Protein AF-A0A4R2BWU0-F1 (afdb_monomer_lite)

Radius of gyration: 15.82 Å; chains: 1; bounding box: 40×35×42 Å

Secondary structure (DSSP, 8-state):
-TT-S--SEEE-TT----S-EEEEEES-EEEEEPPSSTT--SPEEEEEEETT-SSEEEEEEEEEETTTEEEEEEEEESPPTTTTTT-S-EE-EEPTTHHHHHH-TTS-HHHH--PPPTTSEEEEE--

pLDDT: mean 94.09, std 7.73, range [53.44, 98.75]

Sequence (127 aa):
GPSKKPVYNFRSEGREFASNRALILSDGFYEFTDPTEKGKKRKDKWLFRKVGEPVFAIAGIWRETEEVGEAFTMLTMEPGPDIAPYHDRQIVILEREAWADWLDPSVSAKTLIKPLPAGSLSAEQVG

Foldseek 3Di:
DVVPDDDQEDECPPDWDLDQKDWDKDQWDKFWDCDPDPPDPGTWIKIKGFPPDSMWTFIKGWDADPVPGIDMHFYKYAEDPVCVVGDRIDTQIFDPVCNVVRNHSVRTVVVGRDYDHPPRMDMDGDD

InterPro domains:
  IPR003738 SOS response associated peptidase (SRAP) [PF02586] (16-126)
  IPR003738 SOS response associated peptidase (SRAP) [PTHR13604] (15-126)
  IPR036590 SOS response associated peptidase-like [G3DSA:3.90.1680.10] (2-127)
  IPR036590 SOS response associated peptidase-like [SSF143081] (4-126)

Organism: Shinella granuli (NCBI:txid323621)

Structure (mmCIF, N/CA/C/O backbone):
data_AF-A0A4R2BWU0-F1
#
_entry.id   AF-A0A4R2BWU0-F1
#
loop_
_atom_site.group_PDB
_atom_site.id
_atom_site.type_symbol
_atom_site.label_atom_id
_atom_site.label_alt_id
_atom_site.label_comp_id
_atom_site.label_asym_id
_atom_site.label_entity_id
_atom_site.label_seq_id
_atom_site.pdbx_PDB_ins_code
_atom_site.Cartn_x
_atom_site.Cartn_y
_atom_site.Cartn_z
_atom_site.occupancy
_atom_site.B_iso_or_equiv
_atom_site.auth_seq_id
_atom_site.auth_comp_id
_atom_site.auth_asym_id
_atom_site.auth_atom_id
_atom_site.pdbx_PDB_model_num
ATOM 1 N N . GLY A 1 1 ? 7.943 15.212 -7.386 1.00 53.44 1 GLY A N 1
ATOM 2 C CA . GLY A 1 1 ? 6.736 15.894 -7.902 1.00 53.44 1 GLY A CA 1
ATOM 3 C C . GLY A 1 1 ? 7.088 17.265 -8.462 1.00 53.44 1 GLY A C 1
ATOM 4 O O . GLY A 1 1 ? 8.275 17.572 -8.516 1.00 53.44 1 GLY A O 1
ATOM 5 N N . PRO A 1 2 ? 6.097 18.092 -8.842 1.00 58.12 2 PRO A N 1
ATOM 6 C CA . PRO A 1 2 ? 6.308 19.434 -9.413 1.00 58.12 2 PRO A CA 1
ATOM 7 C C . PRO A 1 2 ? 7.151 20.362 -8.526 1.00 58.12 2 PRO A C 1
ATOM 9 O O . PRO A 1 2 ? 7.869 21.218 -9.021 1.00 58.12 2 PRO A O 1
ATOM 12 N N . SER A 1 3 ? 7.110 20.152 -7.208 1.00 66.94 3 SER A N 1
ATOM 13 C CA . SER A 1 3 ? 7.863 20.921 -6.212 1.00 66.94 3 SER A CA 1
ATOM 14 C C . SER A 1 3 ? 9.290 20.416 -5.957 1.00 66.94 3 SER A C 1
ATOM 16 O O . SER A 1 3 ? 9.925 20.901 -5.025 1.00 66.94 3 SER A O 1
ATOM 18 N N . LYS A 1 4 ? 9.770 19.405 -6.702 1.00 65.00 4 LYS A N 1
ATOM 19 C CA . LYS A 1 4 ? 11.019 18.635 -6.487 1.00 65.00 4 LYS A CA 1
ATOM 20 C C . LYS A 1 4 ? 11.184 17.946 -5.122 1.00 65.00 4 LYS A C 1
ATOM 22 O O . LYS A 1 4 ? 11.954 16.997 -5.028 1.00 65.00 4 LYS A O 1
ATOM 27 N N . LYS A 1 5 ? 10.393 18.314 -4.112 1.00 68.88 5 LYS A N 1
ATOM 28 C CA . LYS A 1 5 ? 10.394 17.695 -2.784 1.00 68.88 5 LYS A CA 1
ATOM 29 C C . LYS A 1 5 ? 10.057 16.197 -2.850 1.00 68.88 5 LYS A C 1
ATOM 31 O O . LYS A 1 5 ? 9.239 15.795 -3.696 1.00 68.88 5 LYS A O 1
ATOM 36 N N . PRO A 1 6 ? 10.643 15.386 -1.950 1.00 70.69 6 PRO A N 1
ATOM 37 C CA . PRO A 1 6 ? 10.207 14.017 -1.718 1.00 70.69 6 PRO A CA 1
ATOM 38 C C . PRO A 1 6 ? 8.713 13.982 -1.416 1.00 70.69 6 PRO A C 1
ATOM 40 O O . PRO A 1 6 ? 8.184 14.848 -0.717 1.00 70.69 6 PRO A O 1
ATOM 43 N N . VAL A 1 7 ? 8.031 12.987 -1.967 1.00 82.25 7 VAL A N 1
ATOM 44 C CA . VAL A 1 7 ? 6.617 12.744 -1.693 1.00 82.25 7 VAL A CA 1
ATOM 45 C C . VAL A 1 7 ? 6.525 11.335 -1.143 1.00 82.25 7 VAL A C 1
ATOM 47 O O . VAL A 1 7 ? 7.054 10.415 -1.756 1.00 82.25 7 VAL A O 1
ATOM 50 N N . TYR A 1 8 ? 5.871 11.160 -0.002 1.00 84.25 8 TYR A N 1
ATOM 51 C CA . TYR A 1 8 ? 5.723 9.844 0.621 1.00 84.25 8 TYR A CA 1
ATOM 52 C C . TYR A 1 8 ? 4.609 9.003 -0.032 1.00 84.25 8 TYR A C 1
ATOM 54 O O . TYR A 1 8 ? 4.736 7.785 -0.067 1.00 84.25 8 TYR A O 1
ATOM 62 N N . ASN A 1 9 ? 3.585 9.648 -0.614 1.00 91.69 9 ASN A N 1
ATOM 63 C CA . ASN A 1 9 ? 2.488 9.011 -1.353 1.00 91.69 9 ASN A CA 1
ATOM 64 C C . ASN A 1 9 ? 2.357 9.560 -2.781 1.00 91.69 9 ASN A C 1
ATOM 66 O O . ASN A 1 9 ? 2.281 10.772 -2.988 1.00 91.69 9 ASN A O 1
ATOM 70 N N . PHE A 1 10 ? 2.244 8.677 -3.769 1.00 94.12 10 PHE A N 1
ATOM 71 C CA . PHE A 1 10 ? 2.111 9.033 -5.179 1.00 94.12 10 PHE A CA 1
ATOM 72 C C . PHE A 1 10 ? 0.825 8.453 -5.785 1.00 94.12 10 PH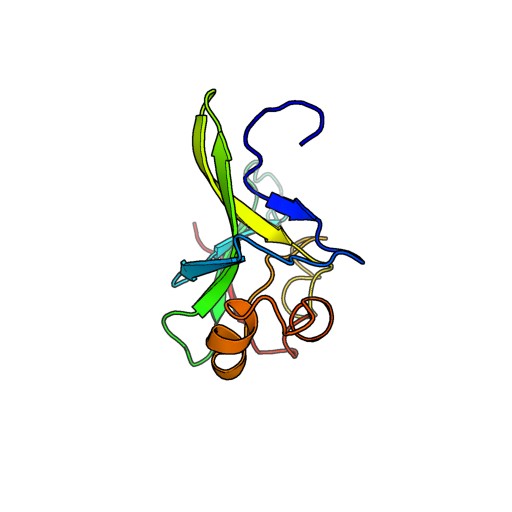E A C 1
ATOM 74 O O . PHE A 1 10 ? 0.518 7.273 -5.629 1.00 94.12 10 PHE A O 1
ATOM 81 N N . ARG A 1 11 ? 0.043 9.292 -6.474 1.00 95.19 11 ARG A N 1
ATOM 82 C CA . ARG A 1 11 ? -1.225 8.904 -7.118 1.00 95.19 11 ARG A CA 1
ATOM 83 C C . ARG A 1 11 ? -0.970 8.093 -8.388 1.00 95.19 11 ARG A C 1
ATOM 85 O O . ARG A 1 11 ? -0.236 8.555 -9.267 1.00 95.19 11 ARG A O 1
ATOM 92 N N . SER A 1 12 ? -1.560 6.904 -8.480 1.00 95.69 12 SER A N 1
ATOM 93 C CA . SER A 1 12 ? -1.250 5.919 -9.524 1.00 95.69 12 SER A CA 1
ATOM 94 C C . SER A 1 12 ? -2.235 5.871 -10.699 1.00 95.69 12 SER A C 1
ATOM 96 O O . SER A 1 12 ? -1.962 5.189 -11.686 1.00 95.69 12 SER A O 1
ATOM 98 N N . GLU A 1 13 ? -3.344 6.612 -10.649 1.00 92.38 13 GLU A N 1
ATOM 99 C CA . GLU A 1 13 ? -4.453 6.471 -11.600 1.00 92.38 13 GLU A CA 1
ATOM 100 C C . GLU A 1 13 ? -4.010 6.677 -13.055 1.00 92.38 13 GLU A C 1
ATOM 102 O O . GLU A 1 13 ? -3.423 7.700 -13.412 1.00 92.38 13 GLU A O 1
ATOM 107 N N . GLY A 1 14 ? -4.300 5.689 -13.907 1.00 89.44 14 GLY A N 1
ATOM 108 C CA . GLY A 1 14 ? -4.005 5.733 -15.342 1.00 89.44 14 GLY A CA 1
ATOM 109 C C . GLY A 1 14 ? -2.516 5.669 -15.704 1.00 89.44 14 GLY A C 1
ATOM 110 O O . GLY A 1 14 ? -2.186 5.750 -16.890 1.00 89.44 14 GLY A O 1
ATOM 111 N N . ARG A 1 15 ? -1.618 5.506 -14.725 1.00 93.94 15 ARG A N 1
ATOM 112 C CA . ARG A 1 15 ? -0.169 5.511 -14.943 1.00 93.94 15 ARG A CA 1
ATOM 113 C C . ARG A 1 15 ? 0.372 4.121 -15.242 1.00 93.94 15 ARG A C 1
ATOM 115 O O . ARG A 1 15 ? -0.173 3.110 -14.815 1.00 93.94 15 ARG A O 1
ATOM 122 N N . GLU A 1 16 ? 1.485 4.115 -15.959 1.00 94.75 16 GLU A N 1
ATOM 123 C CA . GLU A 1 16 ? 2.400 2.982 -16.028 1.00 94.75 16 GLU A CA 1
ATOM 124 C C . GLU A 1 16 ? 3.664 3.311 -15.233 1.00 94.75 16 GLU A C 1
ATOM 126 O O . GLU A 1 16 ? 4.004 4.483 -15.041 1.00 94.75 16 GLU A O 1
ATOM 131 N N . PHE A 1 17 ? 4.366 2.268 -14.798 1.00 94.81 17 PHE A N 1
ATOM 132 C CA . PHE A 1 17 ? 5.611 2.370 -14.040 1.00 94.81 17 PHE A CA 1
ATOM 133 C C . PHE A 1 17 ? 6.663 1.459 -14.680 1.00 94.81 17 PHE A C 1
ATOM 135 O O . PHE A 1 17 ? 6.946 0.366 -14.200 1.00 94.81 17 PHE A O 1
ATOM 142 N N . ALA A 1 18 ? 7.213 1.911 -15.809 1.00 89.88 18 ALA A N 1
ATOM 143 C CA . ALA A 1 18 ? 8.113 1.121 -16.657 1.00 89.88 18 ALA A CA 1
ATOM 144 C C . ALA A 1 18 ? 9.533 0.933 -16.084 1.00 89.88 18 ALA A C 1
ATOM 146 O O . ALA A 1 18 ? 10.360 0.258 -16.690 1.00 89.88 18 ALA A O 1
ATOM 147 N N . SER A 1 19 ? 9.846 1.544 -14.942 1.00 90.12 19 SER A N 1
ATOM 148 C CA . SER A 1 19 ? 11.125 1.381 -14.252 1.00 90.12 19 SER A CA 1
ATOM 149 C C . SER A 1 19 ? 10.989 1.685 -12.761 1.00 90.12 19 SER A C 1
ATOM 151 O O . SER A 1 19 ? 10.002 2.277 -12.316 1.00 90.12 19 SER A O 1
ATOM 153 N N . ASN A 1 20 ? 12.002 1.272 -11.996 1.00 95.38 20 ASN A N 1
ATOM 154 C CA . ASN A 1 20 ? 12.176 1.576 -10.575 1.00 95.38 20 ASN A CA 1
ATOM 155 C C . ASN A 1 20 ? 10.990 1.181 -9.680 1.00 95.38 20 ASN A C 1
ATOM 157 O O . ASN A 1 20 ? 10.679 1.875 -8.710 1.00 95.38 20 ASN A O 1
ATOM 161 N N . ARG A 1 21 ? 10.321 0.068 -9.996 1.00 97.88 21 ARG A N 1
ATOM 162 C CA . ARG A 1 21 ? 9.319 -0.539 -9.114 1.00 97.88 21 ARG A CA 1
ATOM 163 C C . ARG A 1 21 ? 10.005 -1.189 -7.911 1.00 97.88 21 ARG A C 1
ATOM 165 O O . ARG A 1 21 ? 11.091 -1.747 -8.033 1.00 97.88 21 ARG A O 1
ATOM 172 N N . ALA A 1 22 ? 9.380 -1.074 -6.746 1.00 98.00 22 ALA A N 1
ATOM 173 C CA . ALA A 1 22 ? 9.860 -1.621 -5.481 1.00 98.00 22 ALA A CA 1
ATOM 174 C C . ALA A 1 22 ? 8.698 -2.190 -4.658 1.00 98.00 22 ALA A C 1
ATOM 176 O O . ALA A 1 22 ? 7.562 -1.726 -4.769 1.00 98.00 22 ALA A O 1
ATOM 177 N N . LEU A 1 23 ? 8.998 -3.171 -3.809 1.00 98.56 23 LEU A N 1
ATOM 178 C CA . LEU A 1 23 ? 8.078 -3.682 -2.795 1.00 98.56 23 LEU A CA 1
ATOM 179 C C . LEU A 1 23 ? 8.423 -3.036 -1.455 1.00 98.56 23 LEU A C 1
ATOM 181 O O . LEU A 1 23 ? 9.561 -3.123 -0.998 1.00 98.56 23 LEU A O 1
ATOM 185 N N . ILE A 1 24 ? 7.441 -2.408 -0.819 1.00 98.50 24 ILE A N 1
ATOM 186 C CA . ILE A 1 24 ? 7.585 -1.855 0.529 1.00 98.50 24 ILE A CA 1
ATOM 187 C C . ILE A 1 24 ? 6.880 -2.823 1.476 1.00 98.50 24 ILE A C 1
ATOM 189 O O . ILE A 1 24 ? 5.653 -2.920 1.469 1.00 98.50 24 ILE A O 1
ATOM 193 N N . LEU A 1 25 ? 7.661 -3.587 2.236 1.00 98.44 25 LEU A N 1
ATOM 194 C CA . LEU A 1 25 ? 7.136 -4.606 3.143 1.00 98.44 25 LEU A CA 1
ATOM 195 C C . LEU A 1 25 ? 6.641 -3.977 4.445 1.00 98.44 25 LEU A C 1
ATOM 197 O O . LEU A 1 25 ? 7.288 -3.091 5.004 1.00 98.44 25 LEU A O 1
ATOM 201 N N . SER A 1 26 ? 5.498 -4.454 4.927 1.00 98.19 26 SER A N 1
ATOM 202 C CA . SER A 1 26 ? 4.862 -3.961 6.145 1.00 98.19 26 SER A CA 1
ATOM 203 C C . SER A 1 26 ? 4.033 -5.059 6.813 1.00 98.19 26 SER A C 1
ATOM 205 O O . SER A 1 26 ? 3.541 -5.969 6.145 1.00 98.19 26 SER A O 1
ATOM 207 N N . ASP A 1 27 ? 3.883 -4.968 8.132 1.00 98.31 27 ASP A N 1
ATOM 208 C CA . ASP A 1 27 ? 2.986 -5.787 8.955 1.00 98.31 27 ASP A CA 1
ATOM 209 C C . ASP A 1 27 ? 1.668 -5.065 9.298 1.00 98.31 27 ASP A C 1
ATOM 211 O O . ASP A 1 27 ? 0.733 -5.670 9.828 1.00 98.31 27 ASP A O 1
ATOM 215 N N . GLY A 1 28 ? 1.564 -3.776 8.966 1.00 98.19 28 GLY A N 1
ATOM 216 C CA . GLY A 1 28 ? 0.377 -2.970 9.181 1.00 98.19 28 GLY A CA 1
ATOM 217 C C . GLY A 1 28 ? 0.570 -1.493 8.852 1.00 98.19 28 GLY A C 1
ATOM 218 O O . GLY A 1 28 ? 1.678 -0.959 8.816 1.00 98.19 28 GLY A O 1
ATOM 219 N N . PHE A 1 29 ? -0.543 -0.805 8.630 1.00 98.19 29 PHE A N 1
ATOM 220 C CA . PHE A 1 29 ? -0.568 0.629 8.354 1.00 98.19 29 PHE A CA 1
ATOM 221 C C . PHE A 1 29 ? -1.676 1.308 9.149 1.00 98.19 29 PHE A C 1
ATOM 223 O O . PHE A 1 29 ? -2.582 0.651 9.659 1.00 98.19 29 PHE A O 1
ATOM 230 N N . TYR A 1 30 ? -1.580 2.628 9.283 1.00 97.75 30 TYR A N 1
ATOM 231 C CA . TYR A 1 30 ? -2.523 3.397 10.079 1.00 97.75 30 TYR A CA 1
ATOM 232 C C . TYR A 1 30 ? -3.350 4.336 9.220 1.00 97.75 30 TYR A C 1
ATOM 234 O O . TYR A 1 30 ? -2.786 5.051 8.396 1.00 97.75 30 TYR A O 1
ATOM 242 N N . GLU A 1 31 ? -4.644 4.404 9.513 1.00 97.62 31 GLU A N 1
ATOM 243 C CA . GLU A 1 31 ? -5.535 5.452 9.021 1.00 97.62 31 GLU A CA 1
ATOM 244 C C . GLU A 1 31 ? -6.231 6.158 10.184 1.00 97.62 31 GLU A C 1
ATOM 246 O O . GLU A 1 31 ? -6.265 5.662 11.317 1.00 97.62 31 GLU A O 1
ATOM 251 N N . PHE A 1 32 ? -6.742 7.359 9.915 1.00 96.56 32 PHE A N 1
ATOM 252 C CA . PHE A 1 32 ? -7.294 8.228 10.947 1.00 96.56 32 PHE A CA 1
ATOM 253 C C . PHE A 1 32 ? -8.651 8.796 10.554 1.00 96.56 32 PHE A C 1
ATOM 255 O O . PHE A 1 32 ? -8.747 9.550 9.585 1.00 96.56 32 PHE A O 1
ATOM 262 N N . THR A 1 33 ? -9.662 8.543 11.380 1.00 96.44 33 THR A N 1
ATOM 263 C CA . THR A 1 33 ? -11.001 9.118 11.220 1.00 96.44 33 THR A CA 1
ATOM 264 C C . THR A 1 33 ? -11.221 10.272 12.184 1.00 96.44 33 THR A C 1
ATOM 266 O O . THR A 1 33 ? -10.460 10.480 13.139 1.00 96.44 33 THR A O 1
ATOM 269 N N . ASP A 1 34 ? -12.284 11.034 11.949 1.00 94.56 34 ASP A N 1
ATOM 270 C CA . ASP A 1 34 ? -12.756 11.971 12.957 1.00 94.56 34 ASP A CA 1
ATOM 271 C C . ASP A 1 34 ? -13.144 11.221 14.246 1.00 94.56 34 ASP A C 1
ATOM 273 O O . ASP A 1 34 ? -13.557 10.059 14.176 1.00 94.56 34 ASP A O 1
ATOM 277 N N . PRO A 1 35 ? -12.970 11.853 15.421 1.00 91.62 35 PRO A N 1
ATOM 278 C CA . PRO A 1 35 ? -13.274 11.222 16.698 1.00 91.62 35 PRO A CA 1
ATOM 279 C C . PRO A 1 35 ? -14.764 10.879 16.819 1.00 91.62 35 PRO A C 1
ATOM 281 O O . PRO A 1 35 ? -15.616 11.748 16.622 1.00 91.62 35 PRO A O 1
ATOM 284 N N . THR A 1 36 ? -15.088 9.652 17.224 1.00 88.00 36 THR A N 1
ATOM 285 C CA . THR A 1 36 ? -16.477 9.232 17.484 1.00 88.00 36 THR A CA 1
ATOM 286 C C . THR A 1 36 ? -17.001 9.731 18.832 1.00 88.00 36 THR A C 1
ATOM 288 O O . THR A 1 36 ? -18.202 9.940 19.009 1.00 88.00 36 THR A O 1
ATOM 291 N N . GLU A 1 37 ? -16.109 9.947 19.800 1.00 87.88 37 GLU A N 1
ATOM 292 C CA . GLU A 1 37 ? -16.447 10.445 21.134 1.00 87.88 37 GLU A CA 1
ATOM 293 C C . GLU A 1 37 ? -16.618 11.971 21.154 1.00 87.88 37 GLU A C 1
ATOM 295 O O . GLU A 1 37 ? -15.720 12.735 20.784 1.00 87.88 37 GLU A O 1
ATOM 300 N N . LYS A 1 38 ? -17.762 12.445 21.666 1.00 86.50 38 LYS A N 1
ATOM 301 C CA . LYS A 1 38 ? -18.020 13.884 21.813 1.00 86.50 38 LYS A CA 1
ATOM 302 C C . LYS A 1 38 ? -16.998 14.529 22.751 1.00 86.50 38 LYS A C 1
ATOM 304 O O . LYS A 1 38 ? -16.870 14.144 23.907 1.00 86.50 38 LYS A O 1
ATOM 309 N N . GLY A 1 39 ? -16.326 15.569 22.261 1.00 87.62 39 GLY A N 1
ATOM 310 C CA . GLY A 1 39 ? -15.339 16.340 23.025 1.00 87.62 39 GLY A CA 1
ATOM 311 C C . GLY A 1 39 ? -13.899 15.835 22.901 1.00 87.62 39 GLY A C 1
ATOM 312 O O . GLY A 1 39 ? -12.977 16.541 23.319 1.00 87.62 39 GLY A O 1
ATOM 313 N N . LYS A 1 40 ? -13.673 14.674 22.271 1.00 89.56 40 LYS A N 1
ATOM 314 C CA . LYS A 1 40 ? -12.327 14.196 21.944 1.00 89.56 40 LYS A CA 1
ATOM 315 C C . LYS A 1 40 ? -11.729 15.069 20.836 1.00 89.56 40 LYS A C 1
ATOM 317 O O . LYS A 1 40 ? -12.329 15.261 19.786 1.00 89.56 40 LYS A O 1
ATOM 322 N N . LYS A 1 41 ? -10.535 15.628 21.076 1.00 88.12 41 LYS A N 1
ATOM 323 C CA . LYS A 1 41 ? -9.830 16.496 20.105 1.00 88.12 41 LYS A CA 1
ATOM 324 C C . LYS A 1 41 ? -8.964 15.723 19.110 1.00 88.12 41 LYS A C 1
ATOM 326 O O . LYS A 1 41 ? -8.657 16.234 18.038 1.00 88.12 41 LYS A O 1
ATOM 331 N N . ARG A 1 42 ? -8.496 14.534 19.492 1.00 93.00 42 ARG A N 1
ATOM 332 C CA . ARG A 1 42 ? -7.568 13.734 18.687 1.00 93.00 42 ARG A CA 1
ATOM 333 C C . ARG A 1 42 ? -8.348 12.752 17.822 1.00 93.00 42 ARG A C 1
ATOM 335 O O . ARG A 1 42 ? -9.227 12.080 18.347 1.00 93.00 42 ARG A O 1
ATOM 342 N N . LYS A 1 43 ? -7.963 12.647 16.547 1.00 95.00 43 LYS A N 1
ATOM 343 C CA . LYS A 1 43 ? -8.484 11.652 15.603 1.00 95.00 43 LYS A CA 1
ATOM 344 C C . LYS A 1 43 ? -8.422 10.234 16.167 1.00 95.00 43 LYS A C 1
ATOM 346 O O . LYS A 1 43 ? -7.465 9.894 16.871 1.00 95.00 43 LYS A O 1
ATOM 351 N N . ASP A 1 44 ? -9.404 9.425 15.797 1.00 95.81 44 ASP A N 1
ATOM 352 C CA . ASP A 1 44 ? -9.379 7.995 16.072 1.00 95.81 44 ASP A CA 1
ATOM 353 C C . ASP A 1 44 ? -8.372 7.328 15.147 1.00 95.81 44 ASP A C 1
ATOM 355 O O . ASP A 1 44 ? -8.343 7.590 13.946 1.00 95.81 44 ASP A O 1
ATOM 359 N N . LYS A 1 45 ? -7.494 6.521 15.738 1.00 97.25 45 LYS A N 1
ATOM 360 C CA . LYS A 1 45 ? -6.395 5.863 15.043 1.00 97.25 45 LYS A CA 1
ATOM 361 C C . LYS A 1 45 ? -6.754 4.400 14.839 1.00 97.25 45 LYS A C 1
ATOM 363 O O . LYS A 1 45 ? -7.072 3.701 15.796 1.00 97.25 45 LYS A O 1
ATOM 368 N N . TRP A 1 46 ? -6.645 3.946 13.601 1.00 98.38 46 TRP A N 1
ATOM 369 C CA . TRP A 1 46 ? -6.989 2.594 13.189 1.00 98.38 46 TRP A CA 1
ATOM 370 C C . TRP A 1 46 ? -5.757 1.907 12.633 1.00 98.38 46 TRP A C 1
ATOM 372 O O . TRP A 1 46 ? -5.065 2.478 11.795 1.00 98.38 46 TRP A O 1
ATOM 382 N N . LEU A 1 47 ? -5.464 0.706 13.118 1.00 98.62 47 LEU A N 1
ATOM 383 C CA . LEU A 1 47 ? -4.413 -0.162 12.617 1.00 98.62 47 LEU A CA 1
ATOM 384 C C . LEU A 1 47 ? -5.023 -1.203 11.684 1.00 98.62 47 LEU A C 1
ATOM 386 O O . LEU A 1 47 ? -5.850 -2.012 12.101 1.00 98.62 47 LEU A O 1
ATOM 390 N N . PHE A 1 48 ? -4.579 -1.183 10.435 1.00 98.69 48 PHE A N 1
ATOM 391 C CA . PHE A 1 48 ? -4.949 -2.145 9.413 1.00 98.69 48 PHE A CA 1
ATOM 392 C C . PHE A 1 48 ? -3.866 -3.197 9.245 1.00 98.69 48 PHE A C 1
ATOM 394 O O . PHE A 1 48 ? -2.679 -2.872 9.182 1.00 98.69 48 PHE A O 1
ATOM 401 N N . ARG A 1 49 ? -4.285 -4.457 9.125 1.00 98.62 49 ARG A N 1
ATOM 402 C CA . ARG A 1 49 ? -3.419 -5.604 8.811 1.00 98.62 49 ARG A CA 1
ATOM 403 C C . ARG A 1 49 ? -4.066 -6.468 7.736 1.00 98.62 49 ARG A C 1
ATOM 405 O O . ARG A 1 49 ? -5.294 -6.506 7.647 1.00 98.62 49 ARG A O 1
ATOM 412 N N . LYS A 1 50 ? -3.255 -7.170 6.938 1.00 98.25 50 LYS A N 1
ATOM 413 C CA . LYS A 1 50 ? -3.766 -8.135 5.955 1.00 98.25 50 LYS A CA 1
ATOM 414 C C . LYS A 1 50 ? -4.209 -9.410 6.668 1.00 98.25 50 LYS A C 1
ATOM 416 O O . LYS A 1 50 ? -3.469 -9.981 7.467 1.00 98.25 50 LYS A O 1
ATOM 421 N N . VAL A 1 51 ? -5.434 -9.850 6.401 1.00 98.31 51 VAL A N 1
ATOM 422 C CA . VAL A 1 51 ? -5.987 -11.060 7.016 1.00 98.31 51 VAL A CA 1
ATOM 423 C C . VAL A 1 51 ? -5.219 -12.280 6.511 1.00 98.31 51 VAL A C 1
ATOM 425 O O . VAL A 1 51 ? -5.019 -12.445 5.311 1.00 98.31 51 VAL A O 1
ATOM 428 N N . GLY A 1 52 ? -4.774 -13.133 7.435 1.00 97.56 52 GLY A N 1
ATOM 429 C CA . GLY A 1 52 ? -4.046 -14.365 7.112 1.00 97.56 52 GLY A CA 1
ATOM 430 C C . GLY A 1 52 ? -2.585 -14.173 6.691 1.00 97.56 52 GLY A C 1
ATOM 431 O O . GLY A 1 52 ? -1.894 -15.168 6.488 1.00 97.56 52 GLY A O 1
ATOM 432 N N . GLU A 1 53 ? -2.084 -12.935 6.610 1.00 97.38 53 GLU A N 1
ATOM 433 C CA . GLU A 1 53 ? -0.711 -12.646 6.188 1.00 97.38 53 GLU A CA 1
ATOM 434 C C . GLU A 1 53 ? -0.015 -11.672 7.151 1.00 97.38 53 GLU A C 1
ATOM 436 O O . GLU A 1 53 ? -0.362 -10.492 7.182 1.00 97.38 53 GLU A O 1
ATOM 441 N N . PRO A 1 54 ? 1.004 -12.120 7.915 1.00 96.88 54 PRO A N 1
ATOM 442 C CA . PRO A 1 54 ? 1.691 -11.262 8.884 1.00 96.88 54 PRO A CA 1
ATOM 443 C C . PRO A 1 54 ? 2.541 -10.165 8.227 1.00 96.88 54 PRO A C 1
ATOM 445 O O . PRO A 1 54 ? 2.886 -9.192 8.886 1.00 96.88 54 PRO A O 1
ATOM 448 N N . VAL A 1 55 ? 2.894 -10.328 6.948 1.00 98.25 55 VAL A N 1
ATOM 449 C CA . VAL A 1 55 ? 3.627 -9.340 6.151 1.00 98.25 55 VAL A CA 1
ATOM 450 C C . VAL A 1 55 ? 3.020 -9.280 4.757 1.00 98.25 55 VAL A C 1
ATOM 452 O O . VAL A 1 55 ? 2.895 -10.311 4.092 1.00 98.25 55 VAL A O 1
ATOM 455 N N . PHE A 1 56 ? 2.718 -8.073 4.291 1.00 98.56 56 PHE A N 1
ATOM 456 C CA . PHE A 1 56 ? 2.248 -7.788 2.937 1.00 98.56 56 PHE A CA 1
ATOM 457 C C . PHE A 1 56 ? 3.165 -6.772 2.245 1.00 98.56 56 PHE A C 1
ATOM 459 O O . PHE A 1 56 ? 4.025 -6.155 2.881 1.00 98.56 56 PHE A O 1
ATOM 466 N N . ALA A 1 57 ? 2.992 -6.602 0.933 1.00 98.62 57 ALA A N 1
ATOM 467 C CA . ALA A 1 57 ? 3.740 -5.617 0.164 1.00 98.62 57 ALA A CA 1
ATOM 468 C C . ALA A 1 57 ? 2.842 -4.479 -0.310 1.00 98.62 57 ALA A C 1
ATOM 470 O O . ALA A 1 57 ? 1.741 -4.691 -0.821 1.00 98.62 57 ALA A O 1
ATOM 471 N N . ILE A 1 58 ? 3.367 -3.268 -0.182 1.00 98.75 58 I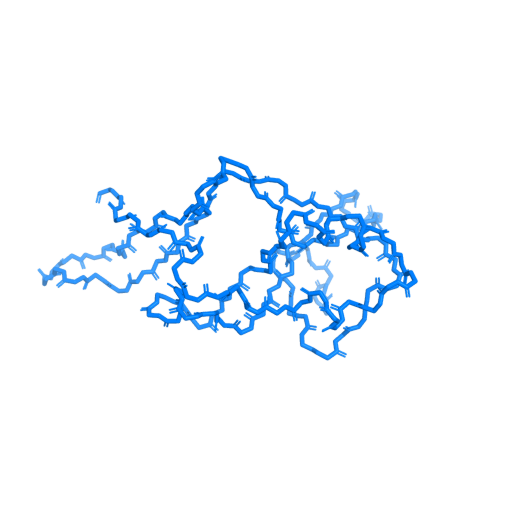LE A N 1
ATOM 472 C CA . ILE A 1 58 ? 2.825 -2.056 -0.780 1.00 98.75 58 ILE A CA 1
ATOM 473 C C . ILE A 1 58 ? 3.587 -1.809 -2.081 1.00 98.75 58 ILE A C 1
ATOM 475 O O . ILE A 1 58 ? 4.822 -1.851 -2.101 1.00 98.75 58 ILE A O 1
ATOM 479 N N . ALA A 1 59 ? 2.864 -1.539 -3.167 1.00 98.56 59 ALA A N 1
ATOM 480 C CA . ALA A 1 59 ? 3.469 -1.151 -4.431 1.00 98.56 59 ALA A CA 1
ATOM 481 C C . ALA A 1 59 ? 4.156 0.208 -4.261 1.00 98.56 59 ALA A C 1
ATOM 483 O O . ALA A 1 59 ? 3.517 1.214 -3.946 1.00 98.56 59 ALA A O 1
ATOM 484 N N . GLY A 1 60 ? 5.467 0.240 -4.459 1.00 98.06 60 GLY A N 1
ATOM 485 C CA . GLY A 1 60 ? 6.273 1.447 -4.390 1.00 98.06 60 GLY A CA 1
ATOM 486 C C . GLY A 1 60 ? 7.043 1.692 -5.674 1.00 98.06 60 GLY A C 1
ATOM 487 O O . GLY A 1 60 ? 7.249 0.791 -6.490 1.00 98.06 60 GLY A O 1
ATOM 488 N N . ILE A 1 61 ? 7.512 2.923 -5.827 1.00 97.00 61 ILE A N 1
ATOM 489 C CA . ILE A 1 61 ? 8.566 3.254 -6.785 1.00 97.00 61 ILE A CA 1
ATOM 490 C C . ILE A 1 61 ? 9.700 3.956 -6.060 1.00 97.00 61 ILE A C 1
ATOM 492 O O . ILE A 1 61 ? 9.486 4.604 -5.032 1.00 97.00 61 ILE A O 1
ATOM 496 N N . TRP A 1 62 ? 10.896 3.860 -6.616 1.00 95.56 62 TRP A N 1
ATOM 497 C CA . TRP A 1 62 ? 12.068 4.540 -6.094 1.00 95.56 62 TRP A CA 1
ATOM 498 C C . TRP A 1 62 ? 12.771 5.350 -7.179 1.00 95.56 62 TRP A C 1
ATOM 500 O O . TRP A 1 62 ? 12.476 5.241 -8.369 1.00 95.56 62 TRP A O 1
ATOM 510 N N . ARG A 1 63 ? 13.650 6.251 -6.758 1.00 92.31 63 ARG A N 1
ATOM 511 C CA . ARG A 1 63 ? 14.548 6.986 -7.645 1.00 92.31 63 ARG A CA 1
ATOM 512 C C . ARG A 1 63 ? 15.742 7.490 -6.859 1.00 92.31 63 ARG A C 1
ATOM 514 O O . ARG A 1 63 ? 15.611 7.809 -5.679 1.00 92.31 63 ARG A O 1
ATOM 521 N N . GLU A 1 64 ? 16.849 7.660 -7.556 1.00 92.62 64 GLU A N 1
ATOM 522 C CA . GLU A 1 64 ? 17.987 8.427 -7.076 1.00 92.62 64 GLU A CA 1
ATOM 523 C C . GLU A 1 64 ? 17.942 9.838 -7.675 1.00 92.62 64 GLU A C 1
ATOM 525 O O . GLU A 1 64 ? 17.584 10.031 -8.840 1.00 92.62 64 GLU A O 1
ATOM 530 N N . THR A 1 65 ? 18.248 10.847 -6.865 1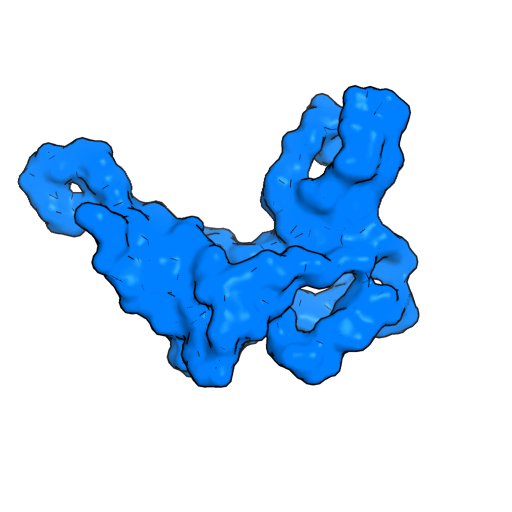.00 87.31 65 THR A N 1
ATOM 531 C CA . THR A 1 65 ? 18.393 12.236 -7.322 1.00 87.31 65 THR A CA 1
ATOM 532 C C . THR A 1 65 ? 19.586 12.872 -6.628 1.00 87.31 65 THR A C 1
ATOM 534 O O . THR A 1 65 ? 19.787 12.613 -5.449 1.00 87.31 65 THR A O 1
ATOM 537 N N . GLU A 1 66 ? 20.321 13.758 -7.300 1.00 90.69 66 GLU A N 1
ATOM 538 C CA . GLU A 1 66 ? 21.474 14.447 -6.690 1.00 90.69 66 GLU A CA 1
ATOM 539 C C . GLU A 1 66 ? 21.107 15.209 -5.402 1.00 90.69 66 GLU A C 1
ATOM 541 O O . GLU A 1 66 ? 21.891 15.276 -4.464 1.00 90.69 66 GLU A O 1
ATOM 546 N N . GLU A 1 67 ? 19.893 15.765 -5.343 1.00 88.62 67 GLU A N 1
ATOM 547 C CA . GLU A 1 67 ? 19.425 16.615 -4.242 1.00 88.62 67 GLU A CA 1
ATOM 548 C C . GLU A 1 67 ? 19.064 15.820 -2.965 1.00 88.62 67 GLU A C 1
ATOM 550 O O . GLU A 1 67 ? 19.112 16.374 -1.868 1.00 88.62 67 GLU A O 1
ATOM 555 N N . VAL A 1 68 ? 18.650 14.552 -3.092 1.00 86.88 68 VAL A N 1
ATOM 556 C CA . VAL A 1 68 ? 18.059 13.755 -1.988 1.00 86.88 68 VAL A CA 1
ATOM 557 C C . VAL A 1 68 ? 18.736 12.388 -1.805 1.00 86.88 68 VAL A C 1
ATOM 559 O O . VAL A 1 68 ? 18.586 11.771 -0.755 1.00 86.88 68 VAL A O 1
ATOM 562 N N . GLY A 1 69 ? 19.493 11.912 -2.793 1.00 90.31 69 GLY A N 1
ATOM 563 C CA . GLY A 1 69 ? 19.951 10.527 -2.876 1.00 90.31 69 GLY A CA 1
ATOM 564 C C . GLY A 1 69 ? 18.823 9.575 -3.280 1.00 90.31 69 GLY A C 1
ATOM 565 O O . GLY A 1 69 ? 17.870 9.970 -3.965 1.00 90.31 69 GLY A O 1
ATOM 566 N N . GLU A 1 70 ? 18.942 8.315 -2.865 1.00 92.94 70 GLU A N 1
ATOM 567 C CA . GLU A 1 70 ? 17.915 7.292 -3.051 1.00 92.94 70 GLU A CA 1
ATOM 568 C C . GLU A 1 70 ? 16.696 7.566 -2.165 1.00 92.94 70 GLU A C 1
ATOM 570 O O . GLU A 1 70 ? 16.792 7.730 -0.949 1.00 92.94 70 GLU A O 1
ATOM 575 N N . ALA A 1 71 ? 15.516 7.589 -2.778 1.00 93.38 71 ALA A N 1
ATOM 576 C CA . ALA A 1 71 ? 14.256 7.743 -2.070 1.00 93.38 71 ALA A CA 1
ATOM 577 C C . ALA A 1 71 ? 13.155 6.912 -2.728 1.00 93.38 71 ALA A C 1
ATOM 579 O O . ALA A 1 71 ? 13.101 6.779 -3.953 1.00 93.38 71 ALA A O 1
ATOM 580 N N . PHE A 1 72 ? 12.229 6.415 -1.910 1.00 94.88 72 PHE A N 1
ATOM 581 C CA . PHE A 1 72 ? 11.043 5.697 -2.367 1.00 94.88 72 PHE A CA 1
ATOM 582 C C . PHE A 1 72 ? 9.754 6.440 -2.014 1.00 94.88 72 PHE A C 1
ATOM 584 O O . PHE A 1 72 ? 9.725 7.344 -1.177 1.00 94.88 72 PHE A O 1
ATOM 591 N N . THR A 1 73 ? 8.671 6.054 -2.676 1.00 95.88 73 THR A N 1
ATOM 592 C CA . THR A 1 73 ? 7.315 6.533 -2.407 1.00 95.88 73 THR A CA 1
ATOM 593 C C . THR A 1 73 ? 6.335 5.377 -2.541 1.00 95.88 73 THR A C 1
ATOM 595 O O . THR A 1 73 ? 6.526 4.490 -3.377 1.00 95.88 73 THR A O 1
ATOM 598 N N . MET A 1 74 ? 5.288 5.383 -1.721 1.00 98.12 74 MET A N 1
ATOM 599 C CA . MET A 1 74 ? 4.194 4.421 -1.821 1.00 98.12 74 MET A CA 1
ATOM 600 C C . MET A 1 74 ? 3.223 4.872 -2.904 1.00 98.12 74 MET A C 1
ATOM 602 O O . MET A 1 74 ? 2.857 6.047 -2.988 1.00 98.12 74 MET A O 1
ATOM 606 N N . LEU A 1 75 ? 2.774 3.938 -3.733 1.00 97.88 75 LEU A N 1
ATOM 607 C CA . LEU A 1 75 ? 1.675 4.201 -4.643 1.00 97.88 75 LEU A CA 1
ATOM 608 C C . LEU A 1 75 ? 0.355 4.149 -3.886 1.00 97.88 75 LEU A C 1
ATOM 610 O O . LEU A 1 75 ? 0.152 3.344 -2.980 1.00 97.88 75 LEU A O 1
ATOM 614 N N . THR A 1 76 ? -0.560 5.012 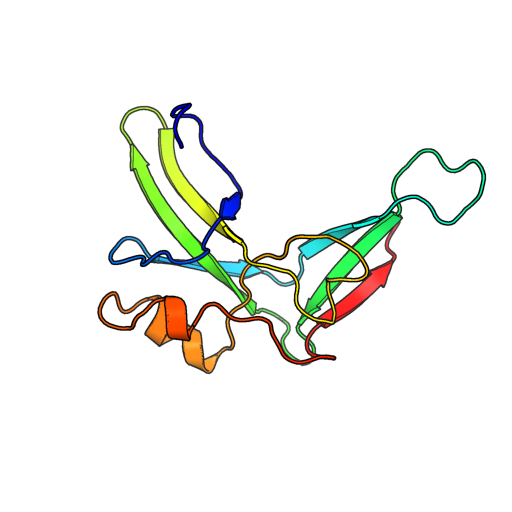-4.299 1.00 97.75 76 THR A N 1
ATOM 615 C CA . THR A 1 76 ? -1.917 5.072 -3.764 1.00 97.75 76 THR A CA 1
ATOM 616 C C . THR A 1 76 ? -2.930 4.924 -4.888 1.00 97.75 76 THR A C 1
ATOM 618 O O . THR A 1 76 ? -2.649 5.301 -6.032 1.00 97.75 76 THR A O 1
ATOM 621 N N . MET A 1 77 ? -4.118 4.439 -4.548 1.00 97.31 77 MET A N 1
ATOM 622 C CA . MET A 1 77 ? -5.287 4.290 -5.417 1.00 97.31 77 MET A CA 1
ATOM 623 C C . MET A 1 77 ? -6.573 4.689 -4.674 1.00 97.31 77 MET A C 1
ATOM 625 O O . MET A 1 77 ? -6.532 5.039 -3.488 1.00 97.31 77 MET A O 1
ATOM 629 N N . GLU A 1 78 ? -7.702 4.683 -5.385 1.00 96.94 78 GLU A N 1
ATOM 630 C CA . GLU A 1 78 ? -9.026 4.807 -4.764 1.00 96.94 78 GLU A CA 1
ATOM 631 C C . GLU A 1 78 ? -9.238 3.686 -3.732 1.00 96.94 78 GLU A C 1
ATOM 633 O O . GLU A 1 78 ? -8.726 2.577 -3.921 1.00 96.94 78 GLU A O 1
ATOM 638 N N . PRO A 1 79 ? -9.947 3.958 -2.626 1.00 97.56 79 PRO A N 1
ATOM 639 C CA . PRO A 1 79 ? -10.041 3.019 -1.526 1.00 97.56 79 PRO A CA 1
ATOM 640 C C . PRO A 1 79 ? -10.856 1.786 -1.916 1.00 97.56 79 PRO A C 1
ATOM 642 O O . PRO A 1 79 ? -11.894 1.870 -2.575 1.00 97.56 79 PRO A O 1
ATOM 645 N N . GLY A 1 80 ? -10.382 0.626 -1.471 1.00 97.50 80 GLY A N 1
ATOM 646 C CA . GLY A 1 80 ? -11.162 -0.600 -1.465 1.00 97.50 80 GLY A CA 1
ATOM 647 C C . GLY A 1 80 ? -12.252 -0.576 -0.387 1.00 97.50 80 GLY A C 1
ATOM 648 O O . GLY A 1 80 ? -12.282 0.323 0.458 1.00 97.50 80 GLY A O 1
ATOM 649 N N . PRO A 1 81 ? -13.138 -1.583 -0.381 1.00 98.06 81 PRO A N 1
ATOM 650 C CA . PRO A 1 81 ? -14.292 -1.637 0.520 1.00 98.06 81 PRO A CA 1
ATOM 651 C C . PRO A 1 81 ? -13.922 -1.578 2.009 1.00 98.06 81 PRO A C 1
ATOM 653 O O . PRO A 1 81 ? -14.661 -0.977 2.782 1.00 98.06 81 PRO A O 1
ATOM 656 N N . ASP A 1 82 ? -12.775 -2.138 2.404 1.00 98.31 82 ASP A N 1
ATOM 657 C CA . ASP A 1 82 ? -12.337 -2.151 3.806 1.00 98.31 82 ASP A CA 1
ATOM 658 C C . ASP A 1 82 ? -11.774 -0.789 4.269 1.00 98.31 82 ASP A C 1
ATOM 660 O O . ASP A 1 82 ? -11.797 -0.491 5.461 1.00 98.31 82 ASP A O 1
ATOM 664 N N . ILE A 1 83 ? -11.286 0.053 3.343 1.00 98.25 83 ILE A N 1
ATOM 665 C CA . ILE A 1 83 ? -10.694 1.372 3.650 1.00 98.25 83 ILE A CA 1
ATOM 666 C C . ILE A 1 83 ? -11.667 2.524 3.418 1.00 98.25 83 ILE A C 1
ATOM 668 O O . ILE A 1 83 ? -11.578 3.531 4.116 1.00 98.25 83 ILE A O 1
ATOM 672 N N . ALA A 1 84 ? -12.619 2.384 2.495 1.00 97.88 84 ALA A N 1
ATOM 673 C CA . ALA A 1 84 ? -13.565 3.445 2.150 1.00 97.88 84 ALA A CA 1
ATOM 674 C C . ALA A 1 84 ? -14.312 4.069 3.355 1.00 97.88 84 ALA A C 1
ATOM 676 O O . ALA A 1 84 ? -14.550 5.277 3.321 1.00 97.88 84 ALA A O 1
ATOM 677 N N . PRO A 1 85 ? -14.646 3.332 4.439 1.00 97.06 85 PRO A N 1
ATOM 678 C CA . PRO A 1 85 ? -15.232 3.934 5.642 1.00 97.06 85 PRO A CA 1
ATOM 679 C C . PRO A 1 85 ? -14.278 4.835 6.446 1.00 97.06 85 PRO A C 1
ATOM 681 O O . PRO A 1 85 ? -14.735 5.594 7.298 1.00 97.06 85 PRO A O 1
ATOM 684 N N . TYR A 1 86 ? -12.968 4.736 6.209 1.00 97.31 86 TYR A N 1
ATOM 685 C CA . TYR A 1 86 ? -11.917 5.349 7.024 1.00 97.31 86 TYR A CA 1
ATOM 686 C C . TYR A 1 86 ? -11.157 6.462 6.299 1.00 97.31 86 TYR A C 1
ATOM 688 O O . TYR A 1 86 ? -10.769 7.443 6.933 1.00 97.31 86 TYR A O 1
ATOM 696 N N . HIS A 1 87 ? -10.929 6.320 4.990 1.00 96.19 87 HIS A N 1
ATOM 697 C CA . HIS A 1 87 ? -10.189 7.295 4.190 1.00 96.19 87 HIS A CA 1
ATOM 698 C C . HIS A 1 87 ? -10.616 7.249 2.716 1.00 96.19 87 HIS A C 1
ATOM 700 O O . HIS A 1 87 ? -10.953 6.200 2.172 1.00 96.19 87 HIS A O 1
ATOM 706 N N . ASP A 1 88 ? -10.531 8.392 2.035 1.00 95.75 88 ASP A N 1
ATOM 707 C CA . ASP A 1 88 ? -10.810 8.547 0.599 1.00 95.75 88 ASP A CA 1
ATOM 708 C C . ASP A 1 88 ? -9.676 8.051 -0.320 1.00 95.75 88 ASP A C 1
ATOM 710 O O . ASP A 1 88 ? -9.730 8.222 -1.536 1.00 95.75 88 ASP A O 1
ATOM 714 N N . ARG A 1 89 ? -8.612 7.480 0.253 1.00 95.06 89 ARG A N 1
ATOM 715 C CA . ARG A 1 89 ? -7.395 7.058 -0.441 1.00 95.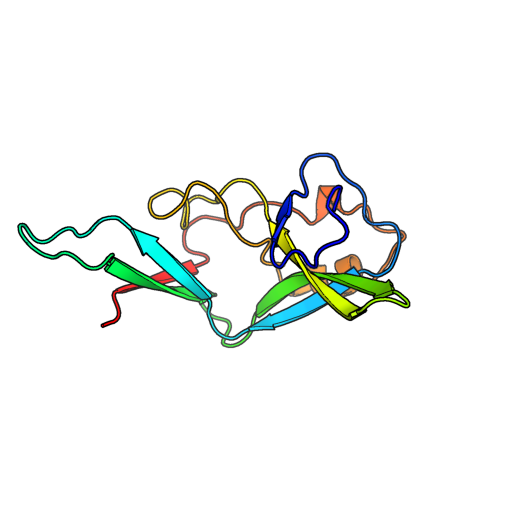06 89 ARG A CA 1
ATOM 716 C C . ARG A 1 89 ? -6.774 5.891 0.289 1.00 95.06 89 ARG A C 1
ATOM 718 O O . ARG A 1 89 ? -6.801 5.831 1.509 1.00 95.06 89 ARG A O 1
ATOM 725 N N . GLN A 1 90 ? -6.172 4.996 -0.479 1.00 96.44 90 GLN A N 1
ATOM 726 C CA . GLN A 1 90 ? -5.555 3.790 0.046 1.00 96.44 90 GLN A CA 1
ATOM 727 C C . GLN A 1 90 ? -4.189 3.561 -0.610 1.00 96.44 90 GLN A C 1
ATOM 729 O O . GLN A 1 90 ? -4.008 3.808 -1.803 1.00 96.44 90 GLN A O 1
ATOM 734 N N . ILE A 1 91 ? -3.228 3.055 0.162 1.00 98.06 91 ILE A N 1
ATOM 735 C CA . ILE A 1 91 ? -1.983 2.475 -0.358 1.00 98.06 91 ILE A CA 1
ATOM 736 C C . ILE A 1 91 ? -2.263 1.242 -1.229 1.00 98.06 91 ILE A C 1
ATOM 738 O O . ILE A 1 91 ? -3.089 0.397 -0.895 1.00 98.06 91 ILE A O 1
ATOM 742 N N . VAL A 1 92 ? -1.560 1.094 -2.349 1.00 98.50 92 VAL A N 1
ATOM 743 C CA . VAL A 1 92 ? -1.734 -0.080 -3.214 1.00 98.50 92 VAL A CA 1
ATOM 744 C C . VAL A 1 92 ? -1.112 -1.299 -2.536 1.00 98.50 92 VAL A C 1
ATOM 746 O O . VAL A 1 92 ? 0.104 -1.465 -2.561 1.00 98.50 92 VAL A O 1
ATOM 749 N N . ILE A 1 93 ? -1.938 -2.150 -1.933 1.00 98.50 93 ILE A N 1
ATOM 750 C CA . ILE A 1 93 ? -1.504 -3.423 -1.350 1.00 98.50 93 ILE A CA 1
ATOM 751 C C . ILE A 1 93 ? -1.569 -4.493 -2.437 1.00 98.50 93 ILE A C 1
ATOM 753 O O . ILE A 1 93 ? -2.603 -4.660 -3.080 1.00 98.50 93 ILE A O 1
ATOM 757 N N . LEU A 1 94 ? -0.462 -5.203 -2.641 1.00 98.50 94 LEU A N 1
ATOM 758 C CA . LEU A 1 94 ? -0.338 -6.252 -3.649 1.00 98.50 94 LEU A CA 1
ATOM 759 C C . LEU A 1 94 ? -0.643 -7.621 -3.039 1.00 98.50 94 LEU A C 1
ATOM 761 O O . LEU A 1 94 ? -0.116 -7.961 -1.975 1.00 98.50 94 LEU A O 1
ATOM 765 N N . GLU A 1 95 ? -1.430 -8.427 -3.755 1.00 97.75 95 GLU A N 1
ATOM 766 C CA . GLU A 1 95 ? -1.525 -9.864 -3.474 1.00 97.75 95 GLU A CA 1
ATOM 767 C C . GLU A 1 95 ? -0.160 -10.528 -3.645 1.00 97.75 95 GLU A C 1
ATOM 769 O O . GLU A 1 95 ? 0.652 -10.094 -4.467 1.00 97.75 95 GLU A O 1
ATOM 774 N N . ARG A 1 96 ? 0.100 -11.580 -2.865 1.00 96.81 96 ARG A N 1
ATOM 775 C CA . ARG A 1 96 ? 1.408 -12.245 -2.805 1.00 96.81 96 ARG A CA 1
ATOM 776 C C . ARG A 1 96 ? 1.888 -12.726 -4.170 1.00 96.81 96 ARG A C 1
ATOM 778 O O . ARG A 1 96 ? 3.064 -12.586 -4.499 1.00 96.81 96 ARG A O 1
ATOM 785 N N . GLU A 1 97 ? 0.974 -13.241 -4.978 1.00 97.38 97 GLU A N 1
ATOM 786 C CA . GLU A 1 97 ? 1.244 -13.755 -6.319 1.00 97.38 97 GLU A CA 1
ATOM 787 C C . GLU A 1 97 ? 1.654 -12.635 -7.287 1.00 97.38 97 GLU A C 1
ATOM 789 O O . GLU A 1 97 ? 2.373 -12.888 -8.247 1.00 97.38 97 GLU A O 1
ATOM 794 N N . ALA A 1 98 ? 1.264 -11.386 -7.011 1.00 98.00 98 ALA A N 1
ATOM 795 C CA . ALA A 1 98 ? 1.569 -10.224 -7.842 1.00 98.00 98 ALA A CA 1
ATOM 796 C C . ALA A 1 98 ? 2.923 -9.567 -7.516 1.00 98.00 98 ALA A C 1
ATOM 798 O O . ALA A 1 98 ? 3.292 -8.582 -8.154 1.00 98.00 98 ALA A O 1
ATOM 799 N N . TRP A 1 99 ? 3.673 -10.053 -6.520 1.00 98.38 99 TRP A N 1
ATOM 800 C CA . TRP A 1 99 ? 4.926 -9.411 -6.099 1.00 98.38 99 TRP A CA 1
ATOM 801 C C . TRP A 1 99 ? 6.005 -9.461 -7.182 1.00 98.38 99 TRP A C 1
ATOM 803 O O . TRP A 1 99 ? 6.667 -8.455 -7.433 1.00 98.38 99 TRP A O 1
ATOM 813 N N . ALA A 1 100 ? 6.175 -10.616 -7.832 1.00 98.38 100 ALA A N 1
ATOM 814 C CA . ALA A 1 100 ? 7.138 -10.772 -8.920 1.00 98.38 100 ALA A CA 1
ATOM 815 C C . ALA A 1 100 ? 6.725 -9.941 -10.143 1.00 98.38 100 ALA A C 1
ATOM 817 O O . ALA A 1 100 ? 7.529 -9.168 -10.660 1.00 98.38 100 ALA A O 1
ATOM 818 N N . ASP A 1 101 ? 5.448 -10.013 -10.521 1.00 98.19 101 ASP A N 1
ATOM 819 C CA . ASP A 1 101 ? 4.868 -9.229 -11.616 1.00 98.19 101 ASP A CA 1
ATOM 820 C C . ASP A 1 101 ? 4.997 -7.719 -11.378 1.00 98.19 101 ASP A C 1
ATOM 822 O O . ASP A 1 101 ? 5.221 -6.937 -12.306 1.00 98.19 101 ASP A O 1
ATOM 826 N N . TRP A 1 102 ? 4.905 -7.279 -10.120 1.00 98.44 102 TRP A N 1
ATOM 827 C CA . TRP A 1 102 ? 5.151 -5.887 -9.772 1.00 98.44 102 TRP A CA 1
ATOM 828 C C . TRP A 1 102 ? 6.601 -5.478 -10.028 1.00 98.44 102 TRP A C 1
ATOM 830 O O . TRP A 1 102 ? 6.838 -4.350 -10.445 1.00 98.44 102 TRP A O 1
ATOM 840 N N . LEU A 1 103 ? 7.576 -6.355 -9.825 1.00 98.19 103 LEU A N 1
ATOM 841 C CA . LEU A 1 103 ? 8.979 -6.030 -10.081 1.00 98.19 103 LEU A CA 1
ATOM 842 C C . LEU A 1 103 ? 9.358 -6.138 -11.566 1.00 98.19 103 LEU A C 1
ATOM 844 O O . LEU A 1 103 ? 10.357 -5.546 -11.971 1.00 98.19 103 LEU A O 1
ATOM 848 N N . ASP A 1 104 ? 8.564 -6.831 -12.384 1.00 97.56 104 ASP A N 1
ATOM 849 C CA . ASP A 1 104 ? 8.797 -6.964 -13.822 1.00 97.56 104 ASP A CA 1
ATOM 850 C C . ASP A 1 104 ? 8.248 -5.749 -14.603 1.00 97.56 104 ASP A C 1
ATOM 852 O O . ASP A 1 104 ? 7.027 -5.624 -14.746 1.00 97.56 104 ASP A O 1
ATOM 856 N N . PRO A 1 105 ? 9.097 -4.857 -15.168 1.00 94.56 105 PRO A N 1
ATOM 857 C CA . PRO A 1 105 ? 8.680 -3.677 -15.937 1.00 94.56 105 PRO A CA 1
ATOM 858 C C . PRO A 1 105 ? 7.841 -3.995 -17.190 1.00 94.56 105 PRO A C 1
ATOM 860 O O . PRO A 1 105 ? 7.169 -3.100 -17.701 1.00 94.56 105 PRO A O 1
ATOM 863 N N . SER A 1 106 ? 7.853 -5.240 -17.679 1.00 96.00 106 SER A N 1
ATOM 864 C CA . SER A 1 106 ? 7.073 -5.665 -18.846 1.00 96.00 106 SER A CA 1
ATOM 865 C C . SER A 1 106 ? 5.593 -5.920 -18.532 1.00 96.00 106 SER A C 1
ATOM 867 O O . SER A 1 106 ? 4.745 -5.796 -19.418 1.00 96.00 106 SER A O 1
ATOM 869 N N . VAL A 1 107 ? 5.256 -6.204 -17.268 1.00 97.56 107 VAL A N 1
ATOM 870 C CA . VAL A 1 107 ? 3.870 -6.386 -16.822 1.00 97.56 107 VAL A CA 1
ATOM 871 C C . VAL A 1 107 ? 3.215 -5.024 -16.590 1.00 97.56 107 VAL A C 1
ATOM 873 O O . VAL A 1 107 ? 3.718 -4.207 -15.818 1.00 97.56 107 VAL A O 1
ATOM 876 N N . SER A 1 108 ? 2.070 -4.759 -17.224 1.00 96.62 108 SER A N 1
ATOM 877 C CA . SER A 1 108 ? 1.368 -3.476 -17.057 1.00 96.62 108 SER A CA 1
ATOM 878 C C . SER A 1 108 ? 0.934 -3.265 -15.607 1.00 96.62 108 SER A C 1
ATOM 880 O O . SER A 1 108 ? 0.209 -4.080 -15.026 1.00 96.62 108 SER A O 1
ATOM 882 N N . ALA A 1 109 ? 1.303 -2.113 -15.046 1.00 97.06 109 ALA A N 1
ATOM 883 C CA . ALA A 1 109 ? 0.971 -1.756 -13.672 1.00 97.06 109 ALA A CA 1
ATOM 884 C C . ALA A 1 109 ? -0.546 -1.667 -13.453 1.00 97.06 109 ALA A C 1
ATOM 886 O O . ALA A 1 109 ? -1.046 -2.000 -12.381 1.00 97.06 109 ALA A O 1
ATOM 887 N N . LYS A 1 110 ? -1.301 -1.288 -14.489 1.00 95.62 110 LYS A N 1
ATOM 888 C CA . LYS A 1 110 ? -2.766 -1.170 -14.440 1.00 95.62 110 LYS A CA 1
ATOM 889 C C . LYS A 1 110 ? -3.469 -2.496 -14.154 1.00 95.62 110 LYS A C 1
ATOM 891 O O . LYS A 1 110 ? -4.596 -2.488 -13.677 1.00 95.62 110 LYS A O 1
ATOM 896 N N . THR A 1 111 ? -2.823 -3.625 -14.446 1.00 95.62 111 THR A N 1
ATOM 897 C CA . THR A 1 111 ? -3.376 -4.962 -14.166 1.00 95.62 111 THR A CA 1
ATOM 898 C C . THR A 1 111 ? -3.193 -5.383 -12.703 1.00 95.62 111 THR A C 1
ATOM 900 O O . THR A 1 111 ? -3.939 -6.228 -12.199 1.00 95.62 111 THR A O 1
ATOM 903 N N . LEU A 1 112 ? -2.229 -4.761 -12.017 1.00 96.88 112 LEU A N 1
ATOM 904 C CA . LEU A 1 112 ? -1.815 -5.080 -10.650 1.00 96.88 112 LEU A CA 1
ATOM 905 C C . LEU A 1 112 ? -2.395 -4.094 -9.627 1.00 96.88 112 LEU A C 1
ATOM 907 O O . LEU A 1 112 ? -2.697 -4.478 -8.501 1.00 96.88 112 LEU A O 1
ATOM 911 N N . ILE A 1 113 ? -2.573 -2.829 -10.018 1.00 97.06 113 ILE A N 1
ATOM 912 C CA . ILE A 1 113 ? -3.100 -1.762 -9.161 1.00 97.06 113 ILE A CA 1
ATOM 913 C C . ILE A 1 113 ? -4.627 -1.837 -9.131 1.00 97.06 113 ILE A C 1
ATOM 915 O O . ILE A 1 113 ? -5.312 -1.327 -10.018 1.00 97.06 113 ILE A O 1
ATOM 919 N N . LYS A 1 114 ? -5.158 -2.485 -8.097 1.00 95.50 114 LYS A N 1
ATOM 920 C CA . LYS A 1 114 ? -6.597 -2.660 -7.879 1.00 95.50 114 LYS A CA 1
ATOM 921 C C . LYS A 1 114 ? -6.903 -2.839 -6.390 1.00 95.50 114 LYS A C 1
ATOM 923 O O . LYS A 1 114 ? -6.038 -3.323 -5.660 1.00 95.50 114 LYS A O 1
ATOM 928 N N . PRO A 1 115 ? -8.113 -2.474 -5.931 1.00 95.75 115 PRO A N 1
ATOM 929 C CA . PRO A 1 115 ? -8.526 -2.725 -4.557 1.00 95.75 115 PRO A CA 1
ATOM 930 C C . PRO A 1 115 ? -8.540 -4.222 -4.252 1.00 95.75 115 PRO A C 1
ATOM 932 O O . PRO A 1 115 ? -8.902 -5.041 -5.100 1.00 95.75 115 PRO A O 1
ATOM 935 N N . LEU A 1 116 ? -8.174 -4.560 -3.016 1.00 96.62 116 LEU A N 1
ATOM 936 C CA . LEU A 1 116 ? -8.379 -5.902 -2.488 1.00 96.62 116 LEU A CA 1
ATOM 937 C C . LEU A 1 116 ? -9.887 -6.176 -2.307 1.00 96.62 116 LEU A C 1
ATOM 939 O O . LEU A 1 116 ? -10.656 -5.231 -2.087 1.00 96.62 116 LEU A O 1
ATOM 943 N N . PRO A 1 117 ? -10.327 -7.444 -2.375 1.00 97.19 117 PRO A N 1
ATOM 944 C CA . PRO A 1 117 ? -11.695 -7.824 -2.028 1.00 97.19 117 PRO A CA 1
ATOM 945 C C . PRO A 1 117 ? -12.067 -7.425 -0.592 1.00 97.19 117 PRO A C 1
ATOM 947 O O . PRO A 1 117 ? -11.198 -7.309 0.269 1.00 97.19 117 PRO A O 1
ATOM 950 N N . ALA A 1 118 ? -13.362 -7.269 -0.314 1.00 98.06 118 ALA A N 1
ATOM 951 C CA . ALA A 1 118 ? -13.843 -7.025 1.047 1.00 98.06 118 ALA A CA 1
ATOM 952 C C . ALA A 1 118 ? -13.429 -8.150 2.010 1.00 98.06 118 ALA A C 1
ATOM 954 O O . ALA A 1 118 ? -13.472 -9.327 1.646 1.00 98.06 118 ALA A O 1
ATOM 955 N N . GLY A 1 119 ? -13.059 -7.782 3.236 1.00 98.19 119 GLY A N 1
ATOM 956 C CA . GLY A 1 119 ? -12.563 -8.706 4.256 1.00 98.19 119 GLY A CA 1
ATOM 957 C C . GLY A 1 119 ? -11.092 -9.096 4.093 1.00 98.19 119 GLY A C 1
ATOM 958 O O . GLY A 1 119 ? -10.617 -9.975 4.812 1.00 98.19 119 GLY A O 1
ATOM 959 N N . SER A 1 120 ? -10.359 -8.456 3.178 1.00 98.38 120 SER A N 1
ATOM 960 C CA . SER A 1 120 ? -8.916 -8.687 3.022 1.00 98.38 120 SER A CA 1
ATOM 961 C C . SER A 1 120 ? -8.104 -7.982 4.103 1.00 98.38 120 SER A C 1
ATOM 963 O O . SER A 1 120 ? -6.978 -8.395 4.397 1.00 98.38 120 SER A O 1
ATOM 965 N N . LEU A 1 121 ? -8.653 -6.916 4.689 1.00 98.50 121 LEU A N 1
ATOM 966 C CA . LEU A 1 121 ? -8.020 -6.145 5.750 1.00 98.50 121 LEU A CA 1
ATOM 967 C C . LEU A 1 121 ? -8.860 -6.177 7.027 1.00 98.50 121 LEU A C 1
ATOM 969 O O . LEU A 1 121 ? -10.071 -5.976 7.003 1.00 98.50 121 LEU A O 1
ATOM 973 N N . SER A 1 122 ? -8.196 -6.375 8.164 1.00 98.38 122 SER A N 1
ATOM 974 C CA . SER A 1 122 ? -8.796 -6.188 9.486 1.00 98.38 122 SER A CA 1
ATOM 975 C C . SER A 1 122 ? -8.433 -4.813 10.033 1.00 98.38 122 SER A C 1
ATOM 977 O O . SER A 1 122 ? -7.255 -4.451 9.984 1.00 98.38 122 SER A O 1
ATOM 979 N N . ALA A 1 123 ? -9.403 -4.101 10.605 1.00 98.12 123 ALA A N 1
ATOM 980 C CA . ALA A 1 123 ? -9.203 -2.813 11.264 1.00 98.12 123 ALA A CA 1
ATOM 981 C C . ALA A 1 123 ? -9.329 -2.948 12.788 1.00 98.12 123 ALA A C 1
ATOM 983 O O . ALA A 1 123 ? -10.310 -3.493 13.293 1.00 98.12 123 ALA A O 1
ATOM 984 N N . GLU A 1 124 ? -8.360 -2.409 13.520 1.00 98.06 124 GLU A N 1
ATOM 985 C CA . GLU A 1 124 ? -8.352 -2.348 14.983 1.00 98.06 124 GLU A CA 1
ATOM 986 C C . GLU A 1 124 ? -8.206 -0.885 15.416 1.00 98.06 124 GLU A C 1
ATOM 988 O O . GLU A 1 124 ? -7.237 -0.226 15.038 1.00 98.06 124 GLU A O 1
ATOM 993 N N . GLN A 1 125 ? -9.145 -0.350 16.201 1.00 96.88 125 GLN A N 1
ATOM 994 C CA . GLN A 1 125 ? -8.953 0.972 16.800 1.00 96.88 125 GLN A CA 1
ATOM 995 C C . GLN A 1 125 ? -7.892 0.869 17.899 1.00 96.88 125 GLN A C 1
ATOM 997 O O . GLN A 1 125 ? -8.017 0.049 18.806 1.00 96.88 125 GLN A O 1
ATOM 1002 N N . VAL A 1 126 ? -6.853 1.700 17.828 1.00 95.25 126 VAL A N 1
ATOM 1003 C CA . VAL A 1 126 ? -5.720 1.660 18.759 1.00 95.25 126 VAL A CA 1
ATOM 1004 C C . VAL A 1 126 ? -5.445 3.033 19.364 1.00 95.25 126 VAL A C 1
ATOM 1006 O O . VAL A 1 126 ? -5.309 4.027 18.647 1.00 95.25 126 VAL A O 1
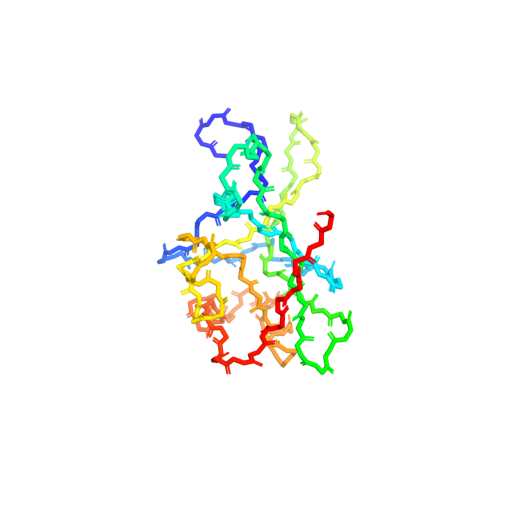ATOM 1009 N N . GLY A 1 127 ? -5.259 3.067 20.685 1.00 85.50 127 GLY A N 1
ATOM 1010 C CA . GLY A 1 127 ? -4.874 4.270 21.432 1.00 85.50 127 GLY A CA 1
ATOM 1011 C C . GLY A 1 127 ? -5.976 4.855 22.295 1.00 85.50 127 GLY A C 1
ATOM 1012 O O . GLY A 1 127 ? -7.024 5.252 21.740 1.00 85.50 127 GLY A O 1
#